Protein AF-A0A9P6ZIG3-F1 (afdb_monomer_lite)

Secondary structure (DSSP, 8-state):
-HHHHHHHHHHHHHHHHHHHHHHHTT----TT--HHHHHHHHHHHTTT--SHHHHHHHHHHHHT-TT----HHHHHHHT-HHHHHHHH-SS-HHHHHHHHHHS-S---HHHHHHHHHHTTTSTTHHHHHHHHHHHS------

pLDDT: mean 86.92, std 12.14, range [41.47, 97.62]

Organism: NCBI:txid48579

Foldseek 3Di:
DVQLVVLQVLLVVLLQLQLLLLVQLVPDDPVPDDSNVSLVSSQVQLVVPDDLVSSLVSSLCSNPPPPGDGDPVVVVQNPDPVSSSQSRDVVHPSNVSNCCSVCPPDDDLVNLVVVLVVCVVDPCSVVSVVVSCVVPNPPDPD

Sequence (142 aa):
DTKLMDRILLRHLLDLAQAKLAVASGLPRNNKTFRITQSFLWREALSSSQTTPERVQAAKKLLNAPGLSLDAATKKFALSDSGMNIVVQRPSVIRDMGDSAAHPKHVSREAFKKIISRHAVAANHDGLHAILELVDPVTQST

Radius of gyration: 20.59 Å; chains: 1; bounding box: 42×33×60 Å

Structure (mmCIF, N/CA/C/O backbone):
data_AF-A0A9P6ZIG3-F1
#
_entry.id   AF-A0A9P6ZIG3-F1
#
loop_
_atom_site.group_PDB
_atom_site.id
_atom_site.type_symbol
_atom_site.label_atom_id
_atom_site.label_alt_id
_atom_site.label_comp_id
_atom_site.label_asym_id
_atom_site.label_entity_id
_atom_site.label_seq_id
_atom_site.pdbx_PDB_ins_code
_atom_site.Cartn_x
_atom_site.Cartn_y
_atom_site.Cartn_z
_atom_site.occupancy
_atom_site.B_iso_or_equiv
_atom_site.auth_seq_id
_atom_site.auth_comp_id
_atom_site.auth_asym_id
_atom_site.auth_atom_id
_atom_site.pdbx_PDB_model_num
ATOM 1 N N . ASP A 1 1 ? 20.152 -4.681 -9.717 1.00 62.78 1 ASP A N 1
ATOM 2 C CA . ASP A 1 1 ? 20.121 -3.535 -8.794 1.00 62.78 1 ASP A CA 1
ATOM 3 C C . ASP A 1 1 ? 19.178 -3.870 -7.644 1.00 62.78 1 ASP A C 1
ATOM 5 O O . ASP A 1 1 ? 17.963 -3.786 -7.792 1.00 62.78 1 ASP A O 1
ATOM 9 N N . THR A 1 2 ? 19.740 -4.364 -6.542 1.00 78.94 2 THR A N 1
ATOM 10 C CA . THR A 1 2 ? 18.984 -4.893 -5.395 1.00 78.94 2 THR A CA 1
ATOM 11 C C . THR A 1 2 ? 18.172 -3.802 -4.699 1.00 78.94 2 THR A C 1
ATOM 13 O O . THR A 1 2 ? 17.031 -4.035 -4.328 1.00 78.94 2 THR A O 1
ATOM 16 N N . LYS A 1 3 ? 18.689 -2.567 -4.643 1.00 86.56 3 LYS A N 1
ATOM 17 C CA . LYS A 1 3 ? 18.027 -1.450 -3.952 1.00 86.56 3 LYS A CA 1
ATOM 18 C C . LYS A 1 3 ? 16.738 -1.011 -4.645 1.00 86.56 3 LYS A C 1
ATOM 20 O O . LYS A 1 3 ? 15.782 -0.626 -3.975 1.00 86.56 3 LYS A O 1
ATOM 25 N N . LEU A 1 4 ? 16.704 -1.038 -5.979 1.00 86.75 4 LEU A N 1
ATOM 26 C CA . LEU A 1 4 ? 15.477 -0.748 -6.728 1.00 86.75 4 LEU A CA 1
ATOM 27 C C . LEU A 1 4 ? 14.430 -1.840 -6.506 1.00 86.75 4 LEU A C 1
ATOM 29 O O . LEU A 1 4 ? 13.267 -1.526 -6.257 1.00 86.75 4 LEU A O 1
ATOM 33 N N . MET A 1 5 ? 14.856 -3.105 -6.530 1.00 90.75 5 MET A N 1
ATOM 34 C CA . MET A 1 5 ? 13.965 -4.231 -6.265 1.00 90.75 5 MET A CA 1
ATOM 35 C C . MET A 1 5 ? 13.392 -4.171 -4.843 1.00 90.75 5 MET A C 1
ATOM 37 O O . MET A 1 5 ? 12.184 -4.315 -4.679 1.00 90.75 5 MET A O 1
ATOM 41 N N . ASP A 1 6 ? 14.205 -3.851 -3.834 1.00 93.56 6 ASP A N 1
ATOM 42 C CA . ASP A 1 6 ? 13.749 -3.707 -2.445 1.00 93.56 6 ASP A CA 1
ATOM 43 C C . ASP A 1 6 ? 12.645 -2.649 -2.313 1.00 93.56 6 ASP A C 1
ATOM 45 O O . ASP A 1 6 ? 11.635 -2.871 -1.649 1.00 93.56 6 ASP A O 1
ATOM 49 N N . ARG A 1 7 ? 12.787 -1.505 -2.996 1.00 94.31 7 ARG A N 1
ATOM 50 C CA . ARG A 1 7 ? 11.765 -0.441 -3.002 1.00 94.31 7 ARG A CA 1
ATOM 51 C C . ARG A 1 7 ? 10.457 -0.906 -3.643 1.00 94.31 7 ARG A C 1
ATOM 53 O O . ARG A 1 7 ? 9.383 -0.604 -3.122 1.00 94.31 7 ARG A O 1
ATOM 60 N N . ILE A 1 8 ? 10.541 -1.655 -4.743 1.00 92.19 8 ILE A N 1
ATOM 61 C CA . ILE A 1 8 ? 9.372 -2.241 -5.414 1.00 92.19 8 ILE A CA 1
ATOM 62 C C . ILE A 1 8 ? 8.687 -3.259 -4.493 1.00 92.19 8 ILE A C 1
ATOM 64 O O . ILE A 1 8 ? 7.466 -3.219 -4.335 1.00 92.19 8 ILE A O 1
ATOM 68 N N . LEU A 1 9 ? 9.462 -4.129 -3.840 1.00 92.69 9 LEU A N 1
ATOM 69 C CA . LEU A 1 9 ? 8.949 -5.146 -2.922 1.00 92.69 9 LEU A CA 1
ATOM 70 C C . LEU A 1 9 ? 8.326 -4.533 -1.662 1.00 92.69 9 LEU A C 1
ATOM 72 O O . LEU A 1 9 ? 7.273 -4.993 -1.227 1.00 92.69 9 LEU A O 1
ATOM 76 N N . LEU A 1 10 ? 8.904 -3.463 -1.110 1.00 95.44 10 LEU A N 1
ATOM 77 C CA . LEU A 1 10 ? 8.328 -2.738 0.027 1.00 95.44 10 LEU A CA 1
ATOM 78 C C . LEU A 1 10 ? 6.991 -2.080 -0.329 1.00 95.44 10 LEU A C 1
ATOM 80 O O . LEU A 1 10 ? 6.026 -2.204 0.428 1.00 95.44 10 LEU A O 1
ATOM 84 N N . ARG A 1 11 ? 6.896 -1.432 -1.498 1.00 94.94 11 ARG A N 1
ATOM 85 C CA . ARG A 1 11 ? 5.617 -0.915 -2.012 1.00 94.94 11 ARG A CA 1
ATOM 86 C C . ARG A 1 11 ? 4.604 -2.039 -2.193 1.00 94.94 11 ARG A C 1
ATOM 88 O O . ARG A 1 11 ? 3.456 -1.885 -1.788 1.00 94.94 11 ARG A O 1
ATOM 95 N N . HIS A 1 12 ? 5.032 -3.172 -2.748 1.00 94.00 12 HIS A N 1
ATOM 96 C CA . HIS A 1 12 ? 4.162 -4.329 -2.912 1.00 94.00 12 HIS A CA 1
ATOM 97 C C . HIS A 1 12 ? 3.648 -4.849 -1.563 1.00 94.00 12 HIS A C 1
ATOM 99 O O . HIS A 1 12 ? 2.451 -5.068 -1.414 1.00 94.00 12 HIS A O 1
ATOM 105 N N . LEU A 1 13 ? 4.515 -4.981 -0.556 1.00 95.50 13 LEU A N 1
ATOM 106 C CA . LEU A 1 13 ? 4.129 -5.390 0.795 1.00 95.50 13 LEU A CA 1
ATOM 107 C C . LEU A 1 13 ? 3.099 -4.431 1.411 1.00 95.50 13 LEU A C 1
ATOM 109 O O . LEU A 1 13 ? 2.110 -4.883 1.990 1.00 95.50 13 LEU A O 1
ATOM 113 N N . LEU A 1 14 ? 3.301 -3.121 1.251 1.00 96.19 14 LEU A N 1
ATOM 114 C CA . LEU A 1 14 ? 2.345 -2.109 1.697 1.00 96.19 14 LEU A CA 1
ATOM 115 C C . LEU A 1 14 ? 0.988 -2.267 0.996 1.00 96.19 14 LEU A C 1
ATOM 117 O O . LEU A 1 14 ? -0.044 -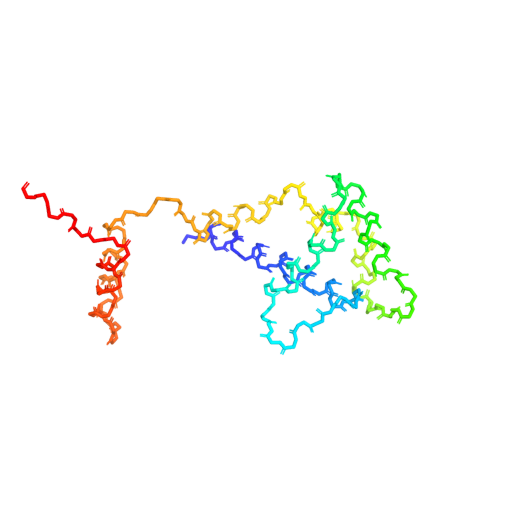2.263 1.667 1.00 96.19 14 LEU A O 1
ATOM 121 N N . ASP A 1 15 ? 0.981 -2.471 -0.323 1.00 94.06 15 ASP A N 1
ATOM 122 C CA . ASP A 1 15 ? -0.244 -2.720 -1.090 1.00 94.06 15 ASP A CA 1
ATOM 123 C C . ASP A 1 15 ? -0.979 -3.977 -0.609 1.00 94.06 15 ASP A C 1
ATOM 125 O O . ASP A 1 15 ? -2.206 -3.972 -0.507 1.00 94.06 15 ASP A O 1
ATOM 129 N N . LEU A 1 16 ? -0.252 -5.047 -0.269 1.00 94.19 16 LEU A N 1
ATOM 130 C CA . LEU A 1 16 ? -0.844 -6.269 0.282 1.00 94.19 16 LEU A CA 1
ATOM 131 C C . LEU A 1 16 ? -1.486 -6.030 1.646 1.00 94.19 16 LEU A C 1
ATOM 133 O O . LEU A 1 16 ? -2.597 -6.505 1.886 1.00 94.19 16 LEU A O 1
ATOM 137 N N . ALA A 1 17 ? -0.813 -5.286 2.524 1.00 96.25 17 ALA A N 1
ATOM 138 C CA . ALA A 1 17 ? -1.356 -4.936 3.829 1.00 96.25 17 ALA A CA 1
ATOM 139 C C . ALA A 1 17 ? -2.627 -4.083 3.685 1.00 96.25 17 ALA A C 1
ATOM 141 O O . ALA A 1 17 ? -3.660 -4.426 4.256 1.00 96.25 17 ALA A O 1
ATOM 142 N N . GLN A 1 18 ? -2.589 -3.030 2.863 1.00 96.06 18 GLN A N 1
ATOM 143 C CA . GLN A 1 18 ? -3.739 -2.153 2.607 1.00 96.06 18 GLN A CA 1
ATOM 144 C C . GLN A 1 18 ? -4.911 -2.919 1.979 1.00 96.06 18 GLN A C 1
ATOM 146 O O . GLN A 1 18 ? -6.049 -2.775 2.419 1.00 96.06 18 GLN A O 1
ATOM 151 N N . ALA A 1 19 ? -4.641 -3.799 1.011 1.00 93.38 19 ALA A N 1
ATOM 152 C CA . ALA A 1 19 ? -5.662 -4.650 0.411 1.00 93.38 19 ALA A CA 1
ATOM 153 C C . ALA A 1 19 ? -6.290 -5.616 1.427 1.00 93.38 19 ALA A C 1
ATOM 155 O O . ALA A 1 19 ? -7.507 -5.804 1.429 1.00 93.38 19 ALA A O 1
ATOM 156 N N . LYS A 1 20 ? -5.481 -6.217 2.312 1.00 94.19 20 LYS A N 1
ATOM 157 C CA . LYS A 1 20 ? -5.993 -7.089 3.375 1.00 94.19 20 LYS A CA 1
ATOM 158 C C . LYS A 1 20 ? -6.892 -6.315 4.341 1.00 94.19 20 LYS A C 1
ATOM 160 O O . LYS A 1 20 ? -7.949 -6.820 4.710 1.00 94.19 20 LYS A O 1
ATOM 165 N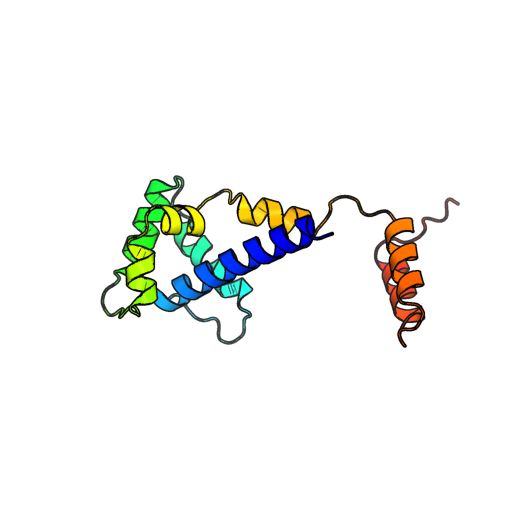 N . LEU A 1 21 ? -6.500 -5.098 4.715 1.00 96.25 21 LEU A N 1
ATOM 166 C CA . LEU A 1 21 ? -7.287 -4.241 5.603 1.00 96.25 21 LEU A CA 1
ATOM 167 C C . LEU A 1 21 ? -8.608 -3.810 4.964 1.00 96.25 21 LEU A C 1
ATOM 169 O O . LEU A 1 21 ? -9.631 -3.912 5.630 1.00 96.25 21 LEU A O 1
ATOM 173 N N . ALA A 1 22 ? -8.615 -3.443 3.676 1.00 94.19 22 ALA A N 1
ATOM 174 C CA . ALA A 1 22 ? -9.851 -3.142 2.947 1.00 94.19 22 ALA A CA 1
ATOM 175 C C . ALA A 1 22 ? -10.842 -4.308 2.982 1.00 94.19 22 ALA A C 1
ATOM 177 O O . ALA A 1 22 ? -12.024 -4.130 3.279 1.00 94.19 22 ALA A O 1
ATOM 178 N N . VAL A 1 23 ? -10.341 -5.516 2.715 1.00 91.94 23 VAL A N 1
ATOM 179 C CA . VAL A 1 23 ? -11.150 -6.734 2.774 1.00 91.94 23 VAL A CA 1
ATOM 180 C C . VAL A 1 23 ? -11.674 -6.978 4.189 1.00 91.94 23 VAL A C 1
ATOM 182 O O . VAL A 1 23 ? -12.841 -7.325 4.351 1.00 91.94 23 VAL A O 1
ATOM 185 N N . ALA A 1 24 ? -10.830 -6.801 5.205 1.00 94.06 24 ALA A N 1
ATOM 186 C CA . ALA A 1 24 ? -11.203 -7.040 6.594 1.00 94.06 24 ALA A CA 1
ATOM 187 C C . ALA A 1 24 ? -12.217 -6.014 7.128 1.00 94.06 24 ALA A C 1
ATOM 189 O O . ALA A 1 24 ? -13.039 -6.363 7.968 1.00 94.06 24 ALA A O 1
ATOM 190 N N . SER A 1 25 ? -12.198 -4.780 6.616 1.00 94.44 25 SER A N 1
ATOM 191 C CA . SER A 1 25 ? -13.171 -3.735 6.948 1.00 94.44 25 SER A CA 1
ATOM 192 C C . SER A 1 25 ? -14.474 -3.818 6.145 1.00 94.44 25 SER A C 1
ATOM 194 O O . SER A 1 25 ? -15.292 -2.906 6.214 1.00 94.44 25 SER A O 1
ATOM 196 N N . GLY A 1 26 ? -14.657 -4.862 5.329 1.00 91.06 26 GLY A N 1
ATOM 197 C CA . GLY A 1 26 ? -15.856 -5.031 4.506 1.00 91.06 26 GLY A CA 1
ATOM 198 C C . GLY A 1 26 ? -16.007 -4.000 3.384 1.00 91.06 26 GLY A C 1
ATOM 199 O O . GLY A 1 26 ? -17.118 -3.815 2.889 1.00 91.06 26 GLY A O 1
ATOM 200 N N . LEU A 1 27 ? -14.923 -3.329 2.962 1.00 89.81 27 LEU A N 1
ATOM 201 C CA . LEU A 1 27 ? -14.994 -2.427 1.810 1.00 89.81 27 LEU A CA 1
ATOM 202 C C . LEU A 1 27 ? -15.379 -3.227 0.555 1.00 89.81 27 LEU A C 1
ATOM 204 O O . LEU A 1 27 ? -14.955 -4.380 0.403 1.00 89.81 27 LEU A O 1
ATOM 208 N N . PRO A 1 28 ? -16.196 -2.644 -0.342 1.00 81.00 28 PRO A N 1
ATOM 209 C CA . PRO A 1 28 ? -16.783 -3.373 -1.452 1.00 81.00 28 PRO A CA 1
ATOM 210 C C . PRO A 1 28 ? -15.702 -4.016 -2.319 1.00 81.00 28 PRO A C 1
ATOM 212 O O . PRO A 1 28 ? -14.824 -3.358 -2.884 1.00 81.00 28 PRO A O 1
ATOM 215 N N . ARG A 1 29 ? -15.790 -5.339 -2.462 1.00 70.12 29 ARG A N 1
ATOM 216 C CA . ARG A 1 29 ? -15.013 -6.049 -3.469 1.00 70.12 29 ARG A CA 1
ATOM 217 C C . ARG A 1 29 ? -15.601 -5.684 -4.819 1.00 70.12 29 ARG A C 1
ATOM 219 O O . ARG A 1 29 ? -16.717 -6.075 -5.140 1.00 70.12 29 ARG A O 1
ATOM 226 N N . ASN A 1 30 ? -14.858 -4.938 -5.625 1.00 61.50 30 ASN A N 1
ATOM 227 C CA . ASN A 1 30 ? -15.193 -4.888 -7.034 1.00 61.50 30 ASN A CA 1
ATOM 228 C C . ASN A 1 30 ? -14.842 -6.264 -7.615 1.00 61.50 30 ASN A C 1
ATOM 230 O O . ASN A 1 30 ? -13.668 -6.616 -7.736 1.00 61.50 30 ASN A O 1
ATOM 234 N N . ASN A 1 31 ? -15.872 -7.056 -7.919 1.00 53.94 31 ASN A N 1
ATOM 235 C CA . ASN A 1 31 ? -15.780 -8.452 -8.368 1.00 53.94 31 ASN A CA 1
ATOM 236 C C . ASN A 1 31 ? -14.974 -8.632 -9.671 1.00 53.94 31 ASN A C 1
ATOM 238 O O . ASN A 1 31 ? -14.781 -9.755 -10.126 1.00 53.94 31 ASN A O 1
ATOM 242 N N . LYS A 1 32 ? -14.507 -7.533 -10.276 1.00 53.91 32 LYS A N 1
ATOM 243 C CA . LYS A 1 32 ? -13.745 -7.504 -11.523 1.00 53.91 32 LYS A CA 1
ATOM 244 C C . LYS A 1 32 ? -12.298 -7.015 -11.379 1.00 53.91 32 LYS A C 1
ATOM 246 O O . LYS A 1 32 ? -11.660 -6.819 -12.408 1.00 53.91 32 LYS A O 1
ATOM 251 N N . THR A 1 33 ? -11.759 -6.762 -10.176 1.00 51.75 33 THR A N 1
ATOM 252 C CA . THR A 1 33 ? -10.514 -5.967 -10.083 1.00 51.75 33 THR A CA 1
ATOM 253 C C . THR A 1 33 ? -9.414 -6.493 -9.154 1.00 51.75 33 THR A C 1
ATOM 255 O O . THR A 1 33 ? -9.638 -6.964 -8.042 1.00 51.75 33 THR A O 1
ATOM 258 N N . PHE A 1 34 ? -8.191 -6.369 -9.679 1.00 58.22 34 PHE A N 1
ATOM 259 C CA . PHE A 1 34 ? -6.884 -6.740 -9.139 1.00 58.22 34 PHE A CA 1
ATOM 260 C C . PHE A 1 34 ? -6.602 -6.185 -7.726 1.00 58.22 34 PHE A C 1
ATOM 262 O O . PHE A 1 34 ? -7.164 -5.175 -7.312 1.00 58.22 34 PHE A O 1
ATOM 269 N N . ARG A 1 35 ? -5.639 -6.787 -7.003 1.00 60.03 35 ARG A N 1
ATOM 270 C CA . ARG A 1 35 ? -5.160 -6.352 -5.662 1.00 60.03 35 ARG A CA 1
ATOM 271 C C . ARG A 1 35 ? -4.892 -4.842 -5.537 1.00 60.03 35 ARG A C 1
ATOM 273 O O . ARG A 1 35 ? -5.132 -4.273 -4.476 1.00 60.03 35 ARG A O 1
ATOM 280 N N . ILE A 1 36 ? -4.435 -4.202 -6.615 1.00 63.88 36 ILE A N 1
ATOM 281 C CA . ILE A 1 36 ? -4.175 -2.753 -6.686 1.00 63.88 36 ILE A CA 1
ATOM 282 C C . ILE A 1 36 ? -5.437 -1.946 -6.340 1.00 63.88 36 ILE A C 1
ATOM 284 O O . ILE A 1 36 ? -5.361 -0.936 -5.642 1.00 63.88 36 ILE A O 1
ATOM 288 N N . THR A 1 37 ? -6.611 -2.428 -6.747 1.00 79.19 37 THR A N 1
ATOM 289 C CA . THR A 1 37 ? -7.898 -1.782 -6.479 1.00 79.19 37 THR A CA 1
ATOM 290 C C . THR A 1 37 ? -8.265 -1.828 -5.001 1.00 79.19 37 THR A C 1
ATOM 292 O O . THR A 1 37 ? -8.792 -0.856 -4.482 1.00 79.19 37 THR A O 1
ATOM 295 N N . GLN A 1 38 ? -7.927 -2.900 -4.281 1.00 87.69 38 GLN A N 1
ATOM 296 C CA . GLN A 1 38 ? -8.228 -3.006 -2.847 1.00 87.69 38 GLN A CA 1
ATOM 297 C C . GLN A 1 38 ? -7.338 -2.091 -1.994 1.00 87.69 38 GLN A C 1
ATOM 299 O O . GLN A 1 38 ? -7.826 -1.418 -1.090 1.00 87.69 38 GLN A O 1
ATOM 304 N N . SER A 1 39 ? -6.045 -1.996 -2.325 1.00 92.44 39 SER A N 1
ATOM 305 C CA . SER A 1 39 ? -5.142 -1.009 -1.712 1.00 92.44 39 SER A CA 1
ATOM 306 C C . SER A 1 39 ? -5.627 0.429 -1.951 1.00 92.44 39 SER A C 1
ATOM 308 O O . SER A 1 39 ? -5.587 1.276 -1.056 1.00 92.44 39 SER A O 1
ATOM 310 N N . PHE A 1 40 ? -6.135 0.715 -3.153 1.00 91.19 40 PHE A N 1
ATOM 311 C CA . PHE A 1 40 ? -6.745 2.005 -3.461 1.00 91.19 40 PHE A CA 1
ATOM 312 C C . PHE A 1 40 ? -7.997 2.276 -2.616 1.00 91.19 40 PHE A C 1
ATOM 314 O O . PHE A 1 40 ? -8.045 3.322 -1.976 1.00 91.19 40 PHE A O 1
ATOM 321 N N . LEU A 1 41 ? -8.941 1.332 -2.543 1.00 92.06 41 LEU A N 1
ATOM 322 C CA . LEU A 1 41 ? -10.177 1.476 -1.760 1.00 92.06 41 LEU A CA 1
ATOM 323 C C . LEU A 1 41 ? -9.895 1.757 -0.282 1.00 92.06 41 LEU A C 1
ATOM 325 O O . LEU A 1 41 ? -10.538 2.617 0.314 1.00 92.06 41 LEU A O 1
ATOM 329 N N . TRP A 1 42 ? -8.890 1.094 0.302 1.00 94.94 42 TRP A N 1
ATOM 330 C CA . TRP A 1 42 ? -8.441 1.411 1.659 1.00 94.94 42 TRP A CA 1
ATOM 331 C C . TRP A 1 42 ? -8.028 2.882 1.793 1.00 94.94 42 TRP A C 1
ATOM 333 O O . TRP A 1 42 ? -8.462 3.582 2.703 1.00 94.94 42 TRP A O 1
ATOM 343 N N . ARG A 1 43 ? -7.192 3.380 0.876 1.00 94.19 43 ARG A N 1
ATOM 344 C CA . ARG A 1 43 ? -6.705 4.768 0.917 1.00 94.19 43 ARG A CA 1
ATOM 345 C C . ARG A 1 43 ? -7.814 5.783 0.652 1.00 94.19 43 ARG A C 1
ATOM 347 O O . ARG A 1 43 ? -7.793 6.857 1.257 1.00 94.19 43 ARG A O 1
ATOM 354 N N . GLU A 1 44 ? -8.747 5.444 -0.230 1.00 92.94 44 GLU A N 1
ATOM 355 C CA . GLU A 1 44 ? -9.915 6.250 -0.581 1.00 92.94 44 GLU A CA 1
ATOM 356 C C . GLU A 1 44 ? -10.889 6.375 0.593 1.00 92.94 44 GLU A C 1
ATOM 358 O O . GLU A 1 44 ? -11.308 7.487 0.912 1.00 92.94 44 GLU A O 1
ATOM 363 N N . ALA A 1 45 ? -11.153 5.282 1.316 1.00 93.56 45 ALA A N 1
ATOM 364 C CA . ALA A 1 45 ? -11.985 5.297 2.521 1.00 93.56 45 ALA A CA 1
ATOM 365 C C . ALA A 1 45 ? -11.424 6.217 3.624 1.00 93.56 45 ALA A C 1
ATOM 367 O O . ALA A 1 45 ? -12.161 6.688 4.487 1.00 93.56 45 ALA A O 1
ATOM 368 N N . LEU A 1 46 ? -10.120 6.508 3.579 1.00 95.12 46 LEU A N 1
ATOM 369 C CA . LEU A 1 46 ? -9.419 7.405 4.498 1.00 95.12 46 LEU A CA 1
ATOM 370 C C . LEU A 1 46 ? -9.179 8.804 3.902 1.00 95.12 46 LEU A C 1
ATOM 372 O O . LEU A 1 46 ? -8.433 9.596 4.476 1.00 95.12 46 LEU A O 1
ATOM 376 N N . SER A 1 47 ? -9.703 9.113 2.713 1.00 88.69 47 SER A N 1
ATOM 377 C CA . SER A 1 47 ? -9.346 10.326 1.959 1.00 88.69 47 SER A CA 1
ATOM 378 C C . SER A 1 47 ? -9.835 11.629 2.593 1.00 88.69 47 SER A C 1
ATOM 380 O O . SER A 1 47 ? -9.176 12.651 2.404 1.00 88.69 47 SER A O 1
ATOM 382 N N . SER A 1 48 ? -10.926 11.580 3.363 1.00 85.69 48 SER A N 1
ATOM 383 C CA . SER A 1 48 ? -11.505 12.724 4.079 1.00 85.69 48 SER A CA 1
ATOM 384 C C . SER A 1 48 ? -10.685 13.166 5.296 1.00 85.69 48 SER A C 1
ATOM 386 O O . SER A 1 48 ? -10.816 14.302 5.742 1.00 85.69 48 SER A O 1
ATOM 388 N N . SER A 1 49 ? -9.819 12.293 5.815 1.00 91.12 49 SER A N 1
ATOM 389 C CA . SER A 1 49 ? -8.923 12.579 6.936 1.00 91.12 49 SER A CA 1
ATOM 390 C C . SER A 1 49 ? -7.605 13.188 6.450 1.00 91.12 49 SER A C 1
ATOM 392 O O . SER A 1 49 ? -6.901 12.595 5.617 1.00 91.12 49 SER A O 1
ATOM 394 N N . GLN A 1 50 ? -7.267 14.357 6.994 1.00 87.19 50 GLN A N 1
ATOM 395 C CA . GLN A 1 50 ? -6.162 15.196 6.526 1.00 87.19 50 GLN A CA 1
ATOM 396 C C . GLN A 1 50 ? -4.847 14.853 7.221 1.00 87.19 50 GLN A C 1
ATOM 398 O O . GLN A 1 50 ? -3.791 14.862 6.591 1.00 87.19 50 GLN A O 1
ATOM 403 N N . THR A 1 51 ? -4.905 14.499 8.506 1.00 92.31 51 THR A N 1
ATOM 404 C CA . THR A 1 51 ? -3.712 14.201 9.307 1.00 92.31 51 THR A CA 1
ATOM 405 C C . THR A 1 51 ? -3.531 12.700 9.528 1.00 92.31 51 THR A C 1
ATOM 407 O O . THR A 1 51 ? -4.490 11.928 9.528 1.00 92.31 51 THR A O 1
ATOM 410 N N . THR A 1 52 ? -2.292 12.247 9.743 1.00 92.00 52 THR A N 1
ATOM 411 C CA . THR A 1 52 ? -2.024 10.830 10.054 1.00 92.00 52 THR A CA 1
ATOM 412 C C . THR A 1 52 ? -2.822 10.336 11.272 1.00 92.00 52 THR A C 1
ATOM 414 O O . THR A 1 52 ? -3.445 9.281 11.148 1.00 92.00 52 THR A O 1
ATOM 417 N N . PRO A 1 53 ? -2.902 11.065 12.406 1.00 94.56 53 PRO A N 1
ATOM 418 C CA . PRO A 1 53 ? -3.722 10.640 13.543 1.00 94.56 53 PRO A CA 1
ATOM 419 C C . PRO A 1 53 ? -5.210 10.479 13.204 1.00 94.56 53 PRO A C 1
ATOM 421 O O . PRO A 1 53 ? -5.806 9.466 13.570 1.00 94.56 53 PRO A O 1
ATOM 424 N N . GLU A 1 54 ? -5.805 11.416 12.456 1.00 96.12 54 GLU A N 1
ATOM 425 C CA . GLU A 1 54 ? -7.195 11.291 11.988 1.00 96.12 54 GLU A CA 1
ATOM 426 C C . GLU A 1 54 ? -7.381 10.047 11.120 1.00 96.12 54 GLU A C 1
ATOM 428 O O . GLU A 1 54 ? -8.342 9.299 11.293 1.00 96.12 54 GLU A O 1
ATOM 433 N N . ARG A 1 55 ? -6.433 9.785 10.213 1.00 97.12 55 ARG A N 1
ATOM 434 C CA . ARG A 1 55 ? -6.467 8.613 9.330 1.00 97.12 55 ARG A CA 1
ATOM 435 C C . ARG A 1 55 ? -6.340 7.311 10.120 1.00 97.12 55 ARG A C 1
ATOM 437 O O . ARG A 1 55 ? -7.033 6.348 9.802 1.00 97.12 55 ARG A O 1
ATOM 444 N N . VAL A 1 56 ? -5.516 7.272 11.173 1.00 97.06 56 VAL A N 1
ATOM 445 C CA . VAL A 1 56 ? -5.442 6.120 12.091 1.00 97.06 56 VAL A CA 1
ATOM 446 C C . VAL A 1 56 ? -6.779 5.916 12.800 1.00 97.06 56 VAL A C 1
ATOM 448 O O . VAL A 1 56 ? -7.261 4.786 12.872 1.00 97.06 56 VAL A O 1
ATOM 451 N N . GLN A 1 57 ? -7.406 6.982 13.300 1.00 96.00 57 GLN A N 1
ATOM 452 C CA . GLN A 1 57 ? -8.716 6.883 13.947 1.00 96.00 57 GLN A CA 1
ATOM 453 C C . GLN A 1 57 ? -9.797 6.399 12.974 1.00 96.00 57 GLN A C 1
ATOM 455 O O . GLN A 1 57 ? -10.572 5.508 13.321 1.00 96.00 57 GLN A O 1
ATOM 460 N N . ALA A 1 58 ? -9.832 6.928 11.750 1.00 96.75 58 ALA A N 1
ATOM 461 C CA . ALA A 1 58 ? -10.749 6.484 10.705 1.00 96.75 58 ALA A CA 1
ATOM 462 C C . ALA A 1 58 ? -10.536 5.001 10.357 1.00 96.75 58 ALA A C 1
ATOM 464 O O . ALA A 1 58 ? -11.494 4.232 10.312 1.00 96.75 58 ALA A O 1
ATOM 465 N N . ALA A 1 59 ? -9.283 4.563 10.222 1.00 97.19 59 ALA A N 1
ATOM 466 C CA . ALA A 1 59 ? -8.953 3.162 9.990 1.00 97.19 59 ALA A CA 1
ATOM 467 C C . ALA A 1 59 ? -9.387 2.254 11.153 1.00 97.19 59 ALA A C 1
ATOM 469 O O . ALA A 1 59 ? -9.960 1.189 10.925 1.00 97.19 59 ALA A O 1
ATOM 470 N N . LYS A 1 60 ? -9.181 2.683 12.406 1.00 96.25 60 LYS A N 1
ATOM 471 C CA . LYS A 1 60 ? -9.670 1.958 13.590 1.00 96.25 60 LYS A CA 1
ATOM 472 C C . LYS A 1 60 ? -11.202 1.883 13.606 1.00 96.25 60 LYS A C 1
ATOM 474 O O . LYS A 1 60 ? -11.734 0.838 13.962 1.00 96.25 60 LYS A O 1
ATOM 479 N N . LYS A 1 61 ? -11.922 2.931 13.186 1.00 95.56 61 LYS A N 1
ATOM 480 C CA . LYS A 1 61 ? -13.392 2.897 13.053 1.00 95.56 61 LYS A CA 1
ATOM 481 C C . LYS A 1 61 ? -13.846 1.889 11.995 1.00 95.56 61 LYS A C 1
ATOM 483 O O . LYS A 1 61 ? -14.741 1.103 12.275 1.00 95.56 61 LYS A O 1
ATOM 488 N N . LEU A 1 62 ? -13.196 1.864 10.828 1.00 96.19 62 LEU A N 1
ATOM 489 C CA . LEU A 1 62 ? -13.488 0.900 9.759 1.00 96.19 62 LEU A CA 1
ATOM 490 C C . LEU A 1 62 ? -13.294 -0.549 10.222 1.00 96.19 62 LEU A C 1
ATOM 492 O O . LEU A 1 62 ? -14.128 -1.404 9.950 1.00 96.19 62 LEU A O 1
ATOM 496 N N . LEU A 1 63 ? -12.208 -0.824 10.944 1.00 96.38 63 LEU A N 1
ATOM 497 C CA . LEU A 1 63 ? -11.882 -2.170 11.423 1.00 96.38 63 LEU A CA 1
ATOM 498 C C . LEU A 1 63 ? -12.762 -2.633 12.597 1.00 96.38 63 LEU A C 1
ATOM 500 O O . LEU A 1 63 ? -12.878 -3.833 12.822 1.00 96.38 63 LEU A O 1
ATOM 504 N N . ASN A 1 64 ? -13.389 -1.706 13.325 1.00 95.06 64 ASN A N 1
ATOM 505 C CA . ASN A 1 64 ? -14.293 -1.998 14.443 1.00 95.06 64 ASN A CA 1
ATOM 506 C C . ASN A 1 64 ? -15.775 -1.793 14.083 1.00 95.06 64 ASN A C 1
ATOM 508 O O . ASN A 1 64 ? -16.608 -1.650 14.980 1.00 95.06 64 ASN A O 1
ATOM 512 N N . ALA A 1 65 ? -16.120 -1.738 12.792 1.00 93.81 65 ALA A N 1
ATOM 513 C CA . ALA A 1 65 ? -17.510 -1.579 12.387 1.00 93.81 65 ALA A CA 1
ATOM 514 C C . ALA A 1 65 ? -18.365 -2.775 12.870 1.00 93.81 65 ALA A C 1
ATOM 516 O O . ALA A 1 65 ? -17.885 -3.916 12.873 1.00 93.81 65 ALA A O 1
ATOM 517 N N . PRO A 1 66 ? -19.628 -2.546 13.280 1.00 92.88 66 PRO A N 1
ATOM 518 C CA . PRO A 1 66 ? -20.510 -3.615 13.737 1.00 92.88 66 PRO A CA 1
ATOM 519 C C . PRO A 1 66 ? -20.652 -4.735 12.701 1.00 92.88 66 PRO A C 1
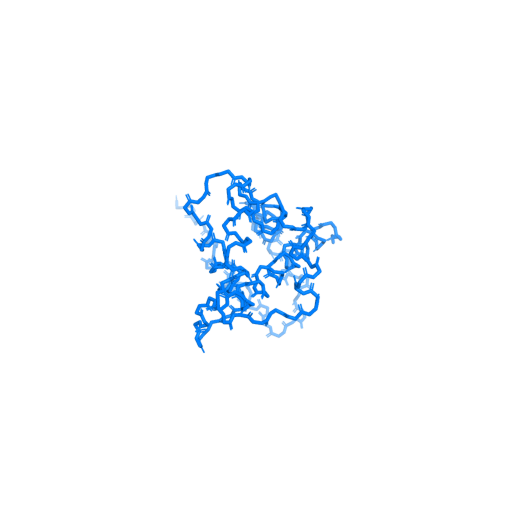ATOM 521 O O . PRO A 1 66 ? -20.772 -4.477 11.506 1.00 92.88 66 PRO A O 1
ATOM 524 N N . GLY A 1 67 ? -20.654 -5.987 13.163 1.00 90.06 67 GLY A N 1
ATOM 525 C CA . GLY A 1 67 ? -20.797 -7.163 12.297 1.00 90.06 67 GLY A CA 1
ATOM 526 C C . GLY A 1 67 ? -19.505 -7.633 11.618 1.00 90.06 67 GLY A C 1
ATOM 527 O O . GLY A 1 67 ? -19.517 -8.677 10.969 1.00 90.06 67 GLY A O 1
ATOM 528 N N . LEU A 1 68 ? -18.381 -6.930 11.797 1.00 92.44 68 LEU A N 1
ATOM 529 C CA . LEU A 1 68 ? -17.080 -7.403 11.330 1.00 92.44 68 LEU A CA 1
ATOM 530 C C . LEU A 1 68 ? -16.427 -8.350 12.341 1.00 92.44 68 LEU A C 1
ATOM 532 O O . LEU A 1 68 ? -16.325 -8.058 13.532 1.00 92.44 68 LEU A O 1
ATOM 536 N N . SER A 1 69 ? -15.908 -9.472 11.841 1.00 92.69 69 SER A N 1
ATOM 537 C CA . SER A 1 69 ? -15.050 -10.377 12.604 1.00 92.69 69 SER A CA 1
ATOM 538 C C . SER A 1 69 ? -13.665 -10.416 11.972 1.00 92.69 69 SER A C 1
ATOM 540 O O . SER A 1 69 ? -13.455 -11.011 10.915 1.00 92.69 69 SER A O 1
ATOM 542 N N . LEU A 1 70 ? -12.712 -9.745 12.616 1.00 94.25 70 LEU A N 1
ATOM 543 C CA . LEU A 1 70 ? -11.324 -9.721 12.167 1.00 94.25 70 LEU A CA 1
ATOM 544 C C . LEU A 1 70 ? -10.596 -11.020 12.547 1.00 94.25 70 LEU A C 1
ATOM 546 O O . LEU A 1 70 ? -10.717 -11.507 13.678 1.00 94.25 70 LEU A O 1
ATOM 550 N N . ASP A 1 71 ? -9.763 -11.523 11.633 1.00 95.12 71 ASP A N 1
ATOM 551 C CA . ASP A 1 71 ? -8.819 -12.602 11.937 1.00 95.12 71 ASP A CA 1
ATOM 552 C C . ASP A 1 71 ? -7.784 -12.168 13.002 1.00 95.12 71 ASP A C 1
ATOM 554 O O . ASP A 1 71 ? -7.537 -10.976 13.218 1.00 95.12 71 ASP A O 1
ATOM 558 N N . ALA A 1 72 ? -7.168 -13.135 13.692 1.00 95.94 72 ALA A N 1
ATOM 559 C CA . ALA A 1 72 ? -6.243 -12.856 14.795 1.00 95.94 72 ALA A CA 1
ATOM 560 C C . ALA A 1 72 ? -5.031 -12.002 14.374 1.00 95.94 72 ALA A C 1
ATOM 562 O O . ALA A 1 72 ? -4.591 -11.133 15.128 1.00 95.94 72 ALA A O 1
ATOM 563 N N . ALA A 1 73 ? -4.509 -12.207 13.161 1.00 96.19 73 ALA A N 1
ATOM 564 C CA . ALA A 1 73 ? -3.363 -11.451 12.662 1.00 96.19 73 ALA A CA 1
ATOM 565 C C . ALA A 1 73 ? -3.730 -9.985 12.390 1.00 96.19 73 ALA A C 1
ATOM 567 O O . ALA A 1 73 ? -2.955 -9.083 12.693 1.00 96.19 73 ALA A O 1
ATOM 568 N N . THR A 1 74 ? -4.928 -9.744 11.865 1.00 95.31 74 THR A N 1
ATOM 569 C CA . THR A 1 74 ? -5.466 -8.417 11.562 1.00 95.31 74 THR A CA 1
ATOM 570 C C . THR A 1 74 ? -5.805 -7.674 12.849 1.00 95.31 74 THR A C 1
ATOM 572 O O . THR A 1 74 ? -5.461 -6.502 12.969 1.00 95.31 74 THR A O 1
ATOM 575 N N . LYS A 1 75 ? -6.365 -8.362 13.857 1.00 95.81 75 LYS A N 1
ATOM 576 C CA . LYS A 1 75 ? -6.533 -7.807 15.213 1.00 95.81 75 LYS A CA 1
ATOM 577 C C . LYS A 1 75 ? -5.195 -7.381 15.811 1.00 95.81 75 LYS A C 1
ATOM 579 O O . LYS A 1 75 ? -5.058 -6.244 16.249 1.00 95.81 75 LYS A O 1
ATOM 584 N N . LYS A 1 76 ? -4.190 -8.263 15.775 1.00 96.81 76 LYS A N 1
ATOM 585 C CA . LYS A 1 76 ? -2.837 -7.956 16.264 1.00 96.81 76 LYS A CA 1
ATOM 586 C C . LYS A 1 76 ? -2.229 -6.762 15.526 1.00 96.81 76 LYS A C 1
ATOM 588 O O . LYS A 1 76 ? -1.632 -5.897 16.157 1.00 96.81 76 LYS A O 1
ATOM 593 N N . PHE A 1 77 ? -2.394 -6.701 14.206 1.00 96.88 77 PHE A N 1
ATOM 594 C CA . PHE A 1 77 ? -1.909 -5.588 13.397 1.00 96.88 77 PHE A CA 1
ATOM 595 C C . PHE A 1 77 ? -2.609 -4.266 13.746 1.00 96.88 77 PHE A C 1
ATOM 597 O O . PHE A 1 77 ? -1.936 -3.253 13.897 1.00 96.88 77 PHE A O 1
ATOM 604 N N . ALA A 1 78 ? -3.931 -4.270 13.943 1.00 95.19 78 ALA A N 1
ATOM 605 C CA . ALA A 1 78 ? -4.708 -3.075 14.285 1.00 95.19 78 ALA A CA 1
ATOM 606 C C . ALA A 1 78 ? -4.304 -2.435 15.631 1.00 95.19 78 ALA A C 1
ATOM 608 O O . ALA A 1 78 ? -4.560 -1.250 15.855 1.00 95.19 78 ALA A O 1
ATOM 609 N N . LEU A 1 79 ? -3.659 -3.210 16.512 1.00 95.38 79 LEU A N 1
ATOM 610 C CA . LEU A 1 79 ? -3.088 -2.749 17.781 1.00 95.38 79 LEU A CA 1
ATOM 611 C C . LEU A 1 79 ? -1.663 -2.184 17.642 1.00 95.38 79 LEU A C 1
ATOM 613 O O . LEU A 1 79 ? -1.145 -1.597 18.586 1.00 95.38 79 LEU A O 1
ATOM 617 N N . SER A 1 80 ? -1.009 -2.359 16.492 1.00 97.44 80 SER A N 1
ATOM 618 C CA . SER A 1 80 ? 0.324 -1.816 16.237 1.00 97.44 80 SER A CA 1
ATOM 619 C C . SER A 1 80 ? 0.223 -0.376 15.746 1.00 97.44 80 SER A C 1
ATOM 621 O O . SER A 1 80 ? -0.128 -0.135 14.592 1.00 97.44 80 SER A O 1
ATOM 623 N N . ASP A 1 81 ? 0.590 0.593 16.585 1.00 95.12 81 ASP A N 1
ATOM 624 C CA . ASP A 1 81 ? 0.567 2.003 16.178 1.00 95.12 81 ASP A CA 1
ATOM 625 C C . ASP A 1 81 ? 1.538 2.288 15.023 1.00 95.12 81 ASP A C 1
ATOM 627 O O . ASP A 1 81 ? 1.191 3.003 14.084 1.00 95.12 81 ASP A O 1
ATOM 631 N N . SER A 1 82 ? 2.728 1.680 15.027 1.00 96.06 82 SER A N 1
ATOM 632 C CA . SER A 1 82 ? 3.688 1.809 13.924 1.00 96.06 82 SER A CA 1
ATOM 633 C C . SER A 1 82 ? 3.152 1.209 12.621 1.00 96.06 82 SER A C 1
ATOM 635 O O . SER A 1 82 ? 3.220 1.860 11.577 1.00 96.06 82 SER A O 1
ATOM 637 N N . GLY A 1 83 ? 2.562 0.011 12.677 1.00 96.62 83 GLY A N 1
ATOM 638 C CA . GLY A 1 83 ? 1.928 -0.628 11.525 1.00 96.62 83 GLY A CA 1
ATOM 639 C C . GLY A 1 83 ? 0.779 0.209 10.969 1.00 96.62 83 GLY A C 1
ATOM 640 O O . GLY A 1 83 ? 0.740 0.478 9.767 1.00 96.62 83 GLY A O 1
ATOM 641 N N . MET A 1 84 ? -0.108 0.686 11.846 1.00 97.62 84 MET A N 1
ATOM 642 C CA . MET A 1 84 ? -1.241 1.534 11.475 1.00 97.62 84 MET A CA 1
ATOM 643 C C . MET A 1 84 ? -0.788 2.857 10.856 1.00 97.62 84 MET A C 1
ATOM 645 O O . MET A 1 84 ? -1.306 3.233 9.808 1.00 97.62 84 MET A O 1
ATOM 649 N N . ASN A 1 85 ? 0.220 3.520 11.428 1.00 96.81 85 ASN A N 1
ATOM 650 C CA . ASN A 1 85 ? 0.786 4.749 10.866 1.00 96.81 85 ASN A CA 1
ATOM 651 C C . ASN A 1 85 ? 1.301 4.542 9.436 1.00 96.81 85 ASN A C 1
ATOM 653 O O . ASN A 1 85 ? 1.046 5.377 8.570 1.00 96.81 85 ASN A O 1
ATOM 657 N N . ILE A 1 86 ? 1.973 3.418 9.167 1.00 96.94 86 ILE A N 1
ATOM 658 C CA . ILE A 1 86 ? 2.501 3.098 7.834 1.00 96.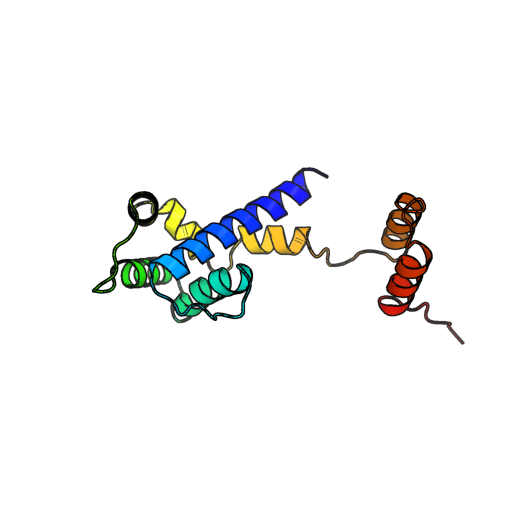94 86 ILE A CA 1
ATOM 659 C C . ILE A 1 86 ? 1.367 2.892 6.820 1.00 96.94 86 ILE A C 1
ATOM 661 O O . ILE A 1 86 ? 1.394 3.481 5.738 1.00 96.94 86 ILE A O 1
ATOM 665 N N . VAL A 1 87 ? 0.354 2.083 7.146 1.00 96.88 87 VAL A N 1
ATOM 666 C CA . VAL A 1 87 ? -0.708 1.731 6.180 1.00 96.88 87 VAL A CA 1
ATOM 667 C C . VAL A 1 87 ? -1.689 2.863 5.903 1.00 96.88 87 VAL A C 1
ATOM 669 O O . VAL A 1 87 ? -2.395 2.809 4.893 1.00 96.88 87 VAL A O 1
ATOM 672 N N . VAL A 1 88 ? -1.747 3.883 6.762 1.00 97.00 88 VAL A N 1
ATOM 673 C CA . VAL A 1 88 ? -2.599 5.059 6.547 1.00 97.00 88 VAL A CA 1
ATOM 674 C C . VAL A 1 88 ? -1.835 6.288 6.058 1.00 97.00 88 VAL A C 1
ATOM 676 O O . VAL A 1 88 ? -2.482 7.269 5.703 1.00 97.00 88 VAL A O 1
ATOM 679 N N . GLN A 1 89 ? -0.500 6.262 6.025 1.00 94.50 89 GLN A N 1
ATOM 680 C CA . GLN A 1 89 ? 0.341 7.426 5.730 1.00 94.50 89 GLN A CA 1
ATOM 681 C C . GLN A 1 89 ? -0.064 8.147 4.427 1.00 94.50 89 GLN A C 1
ATOM 683 O O . GLN A 1 89 ? -0.240 7.514 3.381 1.00 94.50 89 GLN A O 1
ATOM 688 N N . ARG A 1 90 ? -0.178 9.483 4.475 1.00 90.88 90 ARG A N 1
ATOM 689 C CA . ARG A 1 90 ? -0.378 10.349 3.302 1.00 90.88 90 ARG A CA 1
ATOM 690 C C . ARG A 1 90 ? 0.392 11.673 3.487 1.00 90.88 90 ARG A C 1
ATOM 692 O O . ARG A 1 90 ? 0.101 12.361 4.460 1.00 90.88 90 ARG A O 1
ATOM 699 N N . PRO A 1 91 ? 1.316 12.050 2.580 1.00 89.75 91 PRO A N 1
ATOM 700 C CA . PRO A 1 91 ? 1.868 11.229 1.492 1.00 89.75 91 PRO A CA 1
ATOM 701 C C . PRO A 1 91 ? 2.597 9.985 2.032 1.00 89.75 91 PRO A C 1
ATOM 703 O O . PRO A 1 91 ? 3.019 9.965 3.186 1.00 89.75 91 PRO A O 1
ATOM 706 N N . SER A 1 92 ? 2.697 8.921 1.227 1.00 93.19 92 SER A N 1
ATOM 707 C CA . SER A 1 92 ? 3.305 7.656 1.661 1.00 93.19 92 S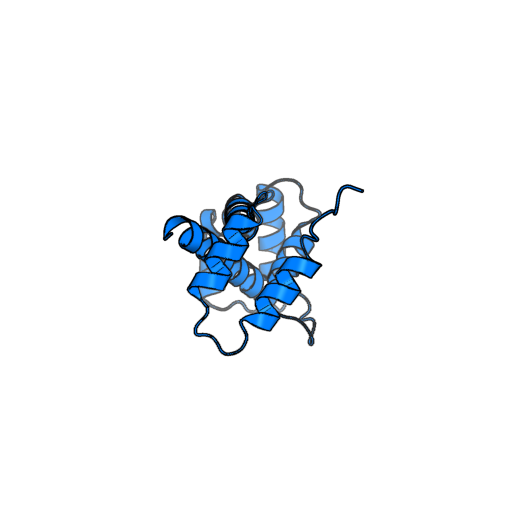ER A CA 1
ATOM 708 C C . SER A 1 92 ? 4.716 7.512 1.105 1.00 93.19 92 SER A C 1
ATOM 710 O O . SER A 1 92 ? 4.891 7.251 -0.083 1.00 93.19 92 SER A O 1
ATOM 712 N N . VAL A 1 93 ? 5.713 7.582 1.987 1.00 94.44 93 VAL A N 1
ATOM 713 C CA . VAL A 1 93 ? 7.136 7.519 1.609 1.00 94.44 93 VAL A CA 1
ATOM 714 C C . VAL A 1 93 ? 7.472 6.195 0.919 1.00 94.44 93 VAL A C 1
ATOM 716 O O . VAL A 1 93 ? 8.161 6.176 -0.096 1.00 94.44 93 VAL A O 1
ATOM 719 N N . ILE A 1 94 ? 6.944 5.077 1.430 1.00 94.75 94 ILE A N 1
ATOM 720 C CA . ILE A 1 94 ? 7.165 3.744 0.845 1.00 94.75 94 ILE A CA 1
ATOM 721 C C . ILE A 1 94 ? 6.604 3.675 -0.580 1.00 94.75 94 ILE A C 1
ATOM 723 O O . ILE A 1 94 ? 7.242 3.102 -1.467 1.00 94.75 94 ILE A O 1
ATOM 727 N N . ARG A 1 95 ? 5.427 4.269 -0.816 1.00 92.94 95 ARG A N 1
ATOM 728 C CA . ARG A 1 95 ? 4.845 4.318 -2.160 1.00 92.94 95 ARG A CA 1
ATOM 729 C C . ARG A 1 95 ? 5.674 5.190 -3.081 1.00 92.94 95 ARG A C 1
ATOM 731 O O . ARG A 1 95 ? 6.043 4.704 -4.140 1.00 92.94 95 ARG A O 1
ATOM 738 N N . ASP A 1 96 ? 6.027 6.397 -2.653 1.00 93.19 96 ASP A N 1
ATOM 739 C CA . ASP A 1 96 ? 6.807 7.338 -3.461 1.00 93.19 96 ASP A CA 1
ATOM 740 C C . ASP A 1 96 ? 8.161 6.734 -3.867 1.00 93.19 96 ASP A C 1
ATOM 742 O O . ASP A 1 96 ? 8.587 6.843 -5.020 1.00 93.19 96 ASP A O 1
ATOM 746 N N . MET A 1 97 ? 8.817 6.020 -2.945 1.00 92.69 97 MET A N 1
ATOM 747 C CA . MET A 1 97 ? 10.057 5.287 -3.213 1.00 92.69 97 MET A CA 1
ATOM 748 C C . MET A 1 97 ? 9.865 4.157 -4.228 1.00 92.69 97 MET A C 1
ATOM 750 O O . MET A 1 97 ? 10.694 4.001 -5.126 1.00 92.69 97 MET A O 1
ATOM 754 N N . GLY A 1 98 ? 8.807 3.357 -4.086 1.00 92.19 98 GLY A N 1
ATOM 755 C CA . GLY A 1 98 ? 8.517 2.260 -5.008 1.00 92.19 98 GLY A CA 1
ATOM 756 C C . GLY A 1 98 ? 8.051 2.740 -6.383 1.00 92.19 98 GLY A C 1
ATOM 757 O O . GLY A 1 98 ? 8.473 2.177 -7.387 1.00 92.19 98 GLY A O 1
ATOM 758 N N . ASP A 1 99 ? 7.244 3.802 -6.441 1.00 90.00 99 ASP A N 1
ATOM 759 C CA . ASP A 1 99 ? 6.795 4.448 -7.678 1.00 90.00 99 ASP A CA 1
ATOM 760 C C . ASP A 1 99 ? 7.999 5.022 -8.432 1.00 90.00 99 ASP A C 1
ATOM 762 O O . ASP A 1 99 ? 8.167 4.750 -9.617 1.00 90.00 99 ASP A O 1
ATOM 766 N N . SER A 1 100 ? 8.905 5.712 -7.733 1.00 89.31 100 SER A N 1
ATOM 767 C CA . SER A 1 100 ? 10.142 6.238 -8.329 1.00 89.31 100 SER A CA 1
ATOM 768 C C . SER A 1 100 ? 11.087 5.134 -8.817 1.00 89.31 100 SER A C 1
ATOM 770 O O . SER A 1 100 ? 11.811 5.331 -9.789 1.00 89.31 100 SER A O 1
ATOM 772 N N . ALA A 1 101 ? 11.105 3.976 -8.146 1.00 89.56 101 ALA A N 1
ATOM 773 C CA . ALA A 1 101 ? 11.921 2.831 -8.548 1.00 89.56 101 ALA A CA 1
ATOM 774 C C . ALA A 1 101 ? 11.331 2.070 -9.748 1.00 89.56 101 ALA A C 1
ATOM 776 O O . ALA A 1 101 ? 12.085 1.584 -10.587 1.00 89.56 101 ALA A O 1
ATOM 777 N N . ALA A 1 102 ? 10.001 1.967 -9.831 1.00 86.81 102 ALA A N 1
ATOM 778 C CA . ALA A 1 102 ? 9.297 1.287 -10.918 1.00 86.81 102 ALA A CA 1
ATOM 779 C C . ALA A 1 102 ? 9.131 2.163 -12.171 1.00 86.81 102 ALA A C 1
ATOM 781 O O . ALA A 1 102 ? 9.072 1.643 -13.283 1.00 86.81 102 ALA A O 1
ATOM 782 N N . HIS A 1 103 ? 9.060 3.482 -11.993 1.00 84.62 103 HIS A N 1
ATOM 783 C CA . HIS A 1 103 ? 8.809 4.459 -13.050 1.00 84.62 103 HIS A CA 1
ATOM 784 C C . HIS A 1 103 ? 9.872 5.567 -13.014 1.00 84.62 103 HIS A C 1
ATOM 786 O O . HIS A 1 103 ? 9.580 6.706 -12.635 1.00 84.62 103 HIS A O 1
ATOM 792 N N . PRO A 1 104 ? 11.130 5.251 -13.371 1.00 79.94 104 PRO A N 1
ATOM 793 C CA . PRO A 1 104 ? 12.176 6.260 -13.477 1.00 79.94 104 PRO A CA 1
ATOM 794 C C . PRO A 1 104 ? 11.750 7.376 -14.443 1.00 79.94 104 PRO A C 1
ATOM 796 O O . PRO A 1 104 ? 11.370 7.113 -15.580 1.00 79.94 104 PRO A O 1
ATOM 799 N N . LYS A 1 105 ? 11.827 8.633 -13.982 1.00 74.56 105 LYS A N 1
ATOM 800 C CA . LYS A 1 105 ? 11.338 9.818 -14.720 1.00 74.56 105 LYS A CA 1
ATOM 801 C C . LYS A 1 105 ? 12.047 10.055 -16.055 1.00 74.56 105 LYS A C 1
ATOM 803 O O . LYS A 1 105 ? 11.468 10.656 -16.951 1.00 74.56 105 LYS A O 1
ATOM 808 N N . HIS A 1 106 ? 13.292 9.599 -16.175 1.00 76.12 106 HIS A N 1
ATOM 809 C CA . HIS A 1 106 ? 14.107 9.758 -17.373 1.00 76.12 106 HIS A CA 1
ATOM 810 C C . HIS A 1 106 ? 14.823 8.441 -17.663 1.00 76.12 106 HIS A C 1
ATOM 812 O O . HIS A 1 106 ? 15.769 8.072 -16.968 1.00 76.12 106 HIS A O 1
ATOM 818 N N . VAL A 1 107 ? 14.358 7.727 -18.684 1.00 79.94 107 VAL A N 1
ATOM 819 C CA . VAL A 1 107 ? 15.062 6.581 -19.264 1.00 79.94 107 VAL A CA 1
ATOM 820 C C . VAL A 1 107 ? 15.401 6.964 -20.690 1.00 79.94 107 VAL A C 1
ATOM 822 O O . VAL A 1 107 ? 14.506 7.325 -21.448 1.00 79.94 107 VAL A O 1
ATOM 825 N N . SER A 1 108 ? 16.684 6.940 -21.044 1.00 86.25 108 SER A N 1
ATOM 826 C CA . SER A 1 108 ? 17.094 7.300 -22.399 1.00 86.25 108 SER A CA 1
ATOM 827 C C . SER A 1 108 ? 16.734 6.202 -23.401 1.00 86.25 108 SER A C 1
ATOM 829 O O . SER A 1 108 ? 16.673 5.014 -23.058 1.00 86.25 108 SER A O 1
ATOM 831 N N . ARG A 1 109 ? 16.575 6.588 -24.669 1.00 85.50 109 ARG A N 1
ATOM 832 C CA . ARG A 1 109 ? 16.405 5.663 -25.795 1.00 85.50 109 ARG A CA 1
ATOM 833 C C . ARG A 1 109 ? 17.489 4.585 -25.825 1.00 85.50 109 ARG A C 1
ATOM 835 O O . ARG A 1 109 ? 17.216 3.409 -26.052 1.00 85.50 109 ARG A O 1
ATOM 842 N N . GLU A 1 110 ? 18.732 4.972 -25.556 1.00 87.25 110 GLU A N 1
ATOM 843 C CA . GLU A 1 110 ? 19.906 4.098 -25.522 1.00 87.25 110 GLU A CA 1
ATOM 844 C C . GLU A 1 110 ? 19.800 3.055 -24.408 1.00 87.25 110 GLU A C 1
ATOM 846 O O . GLU A 1 110 ? 20.197 1.903 -24.599 1.00 87.25 110 GLU A O 1
ATOM 851 N N . ALA A 1 111 ? 19.237 3.425 -23.254 1.00 86.06 111 ALA A N 1
ATOM 852 C CA . ALA A 1 111 ? 19.001 2.488 -22.165 1.00 86.06 111 ALA A CA 1
ATOM 853 C C . ALA A 1 111 ? 17.988 1.408 -22.577 1.00 86.06 111 ALA A C 1
ATOM 855 O O . ALA A 1 111 ? 18.225 0.226 -22.305 1.00 86.06 111 ALA A O 1
ATOM 856 N N . PHE A 1 112 ? 16.922 1.780 -23.297 1.00 87.38 112 PHE A N 1
ATOM 857 C CA . PHE A 1 112 ? 15.977 0.818 -23.868 1.00 87.38 112 PHE A CA 1
ATOM 858 C C . PHE A 1 112 ? 16.632 -0.070 -24.926 1.00 87.38 112 PHE A C 1
ATOM 860 O O . PHE A 1 112 ? 16.565 -1.292 -24.797 1.00 87.38 112 PHE A O 1
ATOM 867 N N . LYS A 1 113 ? 17.355 0.506 -25.897 1.00 87.38 113 LYS A N 1
ATOM 868 C CA . LYS A 1 113 ? 18.108 -0.263 -26.907 1.00 87.38 113 LYS A CA 1
ATOM 869 C C . LYS A 1 113 ? 19.024 -1.298 -26.252 1.00 87.38 113 LYS A C 1
ATOM 871 O O . LYS A 1 113 ? 18.981 -2.471 -26.601 1.00 87.38 113 LYS A O 1
ATOM 876 N N . LYS A 1 114 ? 19.773 -0.904 -25.218 1.00 87.50 114 LYS A N 1
ATOM 877 C CA . LYS A 1 114 ? 20.655 -1.806 -24.463 1.00 87.50 114 LYS A CA 1
ATOM 878 C C . LYS A 1 114 ? 19.899 -2.926 -23.737 1.00 87.50 114 LYS A C 1
ATOM 880 O O . LYS A 1 114 ? 20.458 -4.001 -23.524 1.00 87.50 114 LYS A O 1
ATOM 885 N N . ILE A 1 115 ? 18.665 -2.704 -23.285 1.00 86.75 115 ILE A N 1
ATOM 886 C CA . ILE A 1 115 ? 17.829 -3.767 -22.697 1.00 86.75 115 ILE A CA 1
ATOM 887 C C . ILE A 1 115 ? 17.349 -4.731 -23.782 1.00 86.75 115 ILE A C 1
ATOM 889 O O . ILE A 1 115 ? 17.470 -5.939 -23.583 1.00 86.75 115 ILE A O 1
ATOM 893 N N . ILE A 1 116 ? 16.868 -4.210 -24.913 1.00 87.38 116 ILE A N 1
ATOM 894 C CA . ILE A 1 116 ? 16.388 -5.005 -26.050 1.00 87.38 116 ILE A CA 1
ATOM 895 C C . ILE A 1 116 ? 17.513 -5.897 -26.582 1.00 87.38 116 ILE A C 1
ATOM 897 O O . ILE A 1 116 ? 17.346 -7.112 -26.634 1.00 87.38 116 ILE A O 1
ATOM 901 N N . SER A 1 117 ? 18.702 -5.335 -26.825 1.00 84.94 117 SER A N 1
ATOM 902 C CA . SER A 1 117 ? 19.866 -6.104 -27.284 1.00 84.94 117 SER A CA 1
ATOM 903 C C . SER A 1 117 ? 20.299 -7.186 -26.288 1.00 84.94 117 SER A C 1
ATOM 905 O O . SER A 1 117 ? 20.736 -8.257 -26.693 1.00 84.94 117 SER A O 1
ATOM 907 N N . ARG A 1 118 ? 20.147 -6.954 -24.974 1.00 83.06 118 ARG A N 1
ATOM 908 C CA . ARG A 1 118 ? 20.417 -7.982 -23.948 1.00 83.06 118 ARG A CA 1
ATOM 909 C C . ARG A 1 118 ? 19.411 -9.134 -23.966 1.00 83.06 118 ARG A C 1
ATOM 911 O O . ARG A 1 118 ? 19.747 -10.220 -23.511 1.00 83.06 118 ARG A O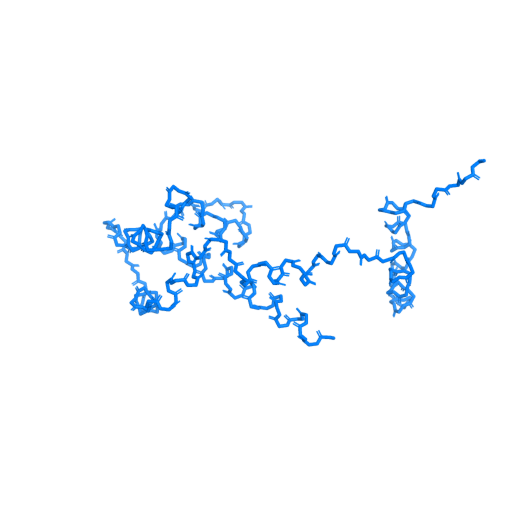 1
ATOM 918 N N . HIS A 1 119 ? 18.209 -8.902 -24.485 1.00 78.50 119 HIS A N 1
ATOM 919 C CA . HIS A 1 119 ? 17.157 -9.907 -24.630 1.00 78.50 119 HIS A CA 1
ATOM 920 C C . HIS A 1 119 ? 16.993 -10.356 -26.089 1.00 78.50 119 HIS A C 1
ATOM 922 O O . HIS A 1 119 ? 15.968 -10.934 -26.432 1.00 78.50 119 HIS A O 1
ATOM 928 N N . ALA A 1 120 ? 18.002 -10.142 -26.943 1.00 65.50 120 ALA A N 1
ATOM 929 C CA . ALA A 1 120 ? 17.948 -10.463 -28.371 1.00 65.50 120 ALA A CA 1
ATOM 930 C C . ALA A 1 120 ? 17.755 -11.951 -28.696 1.00 65.50 120 ALA A C 1
ATOM 932 O O . ALA A 1 120 ? 17.362 -12.289 -29.805 1.00 65.50 120 ALA A O 1
ATOM 933 N N . VAL A 1 121 ? 17.969 -12.838 -27.722 1.00 63.03 121 VAL A N 1
ATOM 934 C CA . VAL A 1 121 ? 17.705 -14.282 -27.845 1.00 63.03 121 VAL A CA 1
ATOM 935 C C . VAL A 1 121 ? 16.226 -14.630 -27.584 1.00 63.03 121 VAL A C 1
ATOM 937 O O . VAL A 1 121 ? 15.810 -15.769 -27.774 1.00 63.03 121 VAL A O 1
ATOM 940 N N . ALA A 1 122 ? 15.405 -13.675 -27.133 1.00 63.44 122 ALA A N 1
ATOM 941 C CA . ALA A 1 122 ? 13.971 -13.879 -26.957 1.00 63.44 122 ALA A CA 1
ATOM 942 C C . ALA A 1 122 ? 13.249 -13.800 -28.312 1.00 63.44 122 ALA A C 1
ATOM 944 O O . ALA A 1 122 ? 13.516 -12.902 -29.107 1.00 63.44 122 ALA A O 1
ATOM 945 N N . ALA A 1 123 ? 12.275 -14.686 -28.540 1.00 62.47 123 ALA A N 1
ATOM 946 C CA . ALA A 1 123 ? 11.535 -14.853 -29.801 1.00 62.47 123 ALA A CA 1
ATOM 947 C C . ALA A 1 123 ? 10.777 -13.608 -30.330 1.00 62.47 123 ALA A C 1
ATOM 949 O O . ALA A 1 123 ? 10.137 -13.686 -31.370 1.00 62.47 123 ALA A O 1
ATOM 950 N N . ASN A 1 124 ? 10.844 -12.464 -29.640 1.00 74.00 124 ASN A N 1
ATOM 951 C CA . ASN A 1 124 ? 10.055 -11.259 -29.915 1.00 74.00 124 ASN A CA 1
ATOM 952 C C . ASN A 1 124 ? 10.915 -9.986 -30.058 1.00 74.00 124 ASN A C 1
ATOM 954 O O . ASN A 1 124 ? 10.443 -8.889 -29.760 1.00 74.00 124 ASN A O 1
ATOM 958 N N . HIS A 1 125 ? 12.179 -10.109 -30.475 1.00 80.19 125 HIS A N 1
ATOM 959 C CA . HIS A 1 125 ? 13.105 -8.975 -30.595 1.00 80.19 125 HIS A CA 1
ATOM 960 C C . HIS A 1 125 ? 12.572 -7.844 -31.499 1.00 80.19 125 HIS A C 1
ATOM 962 O O . HIS A 1 125 ? 12.591 -6.681 -31.095 1.00 80.19 125 HIS A O 1
ATOM 968 N N . ASP A 1 126 ? 12.001 -8.178 -32.660 1.00 83.56 126 ASP A N 1
ATOM 969 C CA . ASP A 1 126 ? 11.406 -7.194 -33.582 1.00 83.56 126 ASP A CA 1
ATOM 970 C C . ASP A 1 126 ? 10.204 -6.472 -32.957 1.00 83.56 126 ASP A C 1
ATOM 972 O O . ASP A 1 126 ? 10.040 -5.260 -33.105 1.00 83.56 126 ASP A O 1
ATOM 976 N N . GLY A 1 127 ? 9.405 -7.198 -32.170 1.00 85.62 127 GLY A N 1
ATOM 977 C CA . GLY A 1 127 ? 8.294 -6.625 -31.413 1.00 85.62 127 GLY A CA 1
ATOM 978 C C . GLY A 1 127 ? 8.759 -5.615 -30.360 1.00 85.62 127 GLY A C 1
ATOM 979 O O . GLY A 1 127 ? 8.140 -4.566 -30.196 1.00 85.62 127 GLY A O 1
ATOM 980 N N . LEU A 1 128 ? 9.878 -5.881 -29.679 1.00 86.94 128 LEU A N 1
ATOM 981 C CA . LEU A 1 128 ? 10.452 -4.944 -28.708 1.00 86.94 128 LEU A CA 1
ATOM 982 C C . LEU A 1 128 ? 10.972 -3.662 -29.375 1.00 86.94 128 LEU A C 1
ATOM 984 O O . LEU A 1 128 ? 10.815 -2.578 -28.813 1.00 86.94 128 LEU A O 1
ATOM 988 N N . HIS A 1 129 ? 11.544 -3.766 -30.578 1.00 86.69 129 HIS A N 1
ATOM 989 C CA . HIS A 1 129 ? 11.935 -2.601 -31.372 1.00 86.69 129 HIS A CA 1
ATOM 990 C C . HIS A 1 129 ? 10.726 -1.778 -31.829 1.00 86.69 129 HIS A C 1
ATOM 992 O O . HIS A 1 129 ? 10.740 -0.559 -31.677 1.00 86.69 129 HIS A O 1
ATOM 998 N N . ALA A 1 130 ? 9.661 -2.426 -32.307 1.00 87.38 130 ALA A N 1
ATOM 999 C CA . ALA A 1 130 ? 8.427 -1.739 -32.685 1.00 87.38 130 ALA A CA 1
ATOM 1000 C C . ALA A 1 130 ? 7.791 -0.984 -31.500 1.00 87.38 130 ALA A C 1
ATOM 1002 O O . ALA A 1 130 ? 7.338 0.147 -31.660 1.00 87.38 130 ALA A O 1
ATOM 1003 N N . ILE A 1 131 ? 7.813 -1.567 -30.293 1.00 88.50 131 ILE A N 1
ATOM 1004 C CA . ILE A 1 131 ? 7.356 -0.890 -29.067 1.00 88.50 131 ILE A CA 1
ATOM 1005 C C . ILE A 1 131 ? 8.218 0.344 -28.765 1.00 88.50 131 ILE A C 1
ATOM 1007 O O . ILE A 1 131 ? 7.667 1.384 -28.411 1.00 88.50 131 ILE A O 1
ATOM 1011 N N . LEU A 1 132 ? 9.546 0.255 -28.911 1.00 88.06 132 LEU A N 1
ATOM 1012 C CA . LEU A 1 132 ? 10.447 1.390 -28.683 1.00 88.06 132 LEU A CA 1
ATOM 1013 C C . LEU A 1 132 ? 10.191 2.545 -29.664 1.00 88.06 132 LEU A C 1
ATOM 1015 O O . LEU A 1 132 ? 10.175 3.700 -29.247 1.00 88.06 132 LEU A O 1
ATOM 1019 N N . GLU A 1 133 ? 9.971 2.251 -30.946 1.00 89.19 133 GLU A N 1
ATOM 1020 C CA . GLU A 1 133 ? 9.621 3.272 -31.944 1.00 89.19 133 GLU A CA 1
ATOM 1021 C C . GLU A 1 133 ? 8.253 3.919 -31.664 1.00 89.19 133 GLU A C 1
ATOM 1023 O O . GLU A 1 133 ? 8.076 5.108 -31.911 1.00 89.19 133 GLU A O 1
ATOM 1028 N N . LEU A 1 134 ? 7.297 3.172 -31.099 1.00 88.38 134 LEU A N 1
ATOM 1029 C CA . LEU A 1 134 ? 5.983 3.703 -30.725 1.00 88.38 134 LEU A CA 1
ATOM 1030 C C . LEU A 1 134 ? 6.047 4.689 -29.546 1.00 88.38 134 LEU A C 1
ATOM 1032 O O . LEU A 1 134 ? 5.372 5.715 -29.572 1.00 88.38 134 LEU A O 1
ATOM 1036 N N . VAL A 1 135 ? 6.796 4.361 -28.486 1.00 85.50 135 VAL A N 1
ATOM 1037 C CA . VAL A 1 135 ? 6.821 5.165 -27.243 1.00 85.50 135 VAL A CA 1
ATOM 1038 C C . VAL A 1 135 ? 7.818 6.323 -27.279 1.00 85.50 135 VAL A C 1
ATOM 1040 O O . VAL A 1 135 ? 7.734 7.223 -26.447 1.00 85.50 135 VAL A O 1
ATOM 1043 N N . ASP A 1 136 ? 8.764 6.282 -28.213 1.00 80.75 136 ASP A N 1
ATOM 1044 C CA . ASP A 1 136 ? 9.828 7.267 -28.383 1.00 80.75 136 ASP A CA 1
ATOM 1045 C C . ASP A 1 136 ? 10.197 7.332 -29.879 1.00 80.75 136 ASP A C 1
ATOM 1047 O O . ASP A 1 136 ? 11.171 6.717 -30.310 1.00 80.75 136 ASP A O 1
ATOM 1051 N N . PRO A 1 137 ? 9.384 7.969 -30.735 1.00 76.88 137 PRO A N 1
ATOM 1052 C CA . PRO A 1 137 ? 9.659 8.016 -32.167 1.00 76.88 137 PRO A CA 1
ATOM 1053 C C . PRO A 1 137 ? 10.909 8.857 -32.444 1.00 76.88 137 PRO A C 1
ATOM 1055 O O . PRO A 1 137 ? 11.084 9.931 -31.869 1.00 76.88 137 PRO A O 1
ATOM 1058 N N . VAL A 1 138 ? 11.774 8.406 -33.360 1.00 77.06 138 VAL A N 1
ATOM 1059 C CA . VAL A 1 138 ? 12.866 9.258 -33.855 1.00 77.06 138 VAL A CA 1
ATOM 1060 C C . VAL A 1 138 ? 12.237 10.433 -34.600 1.00 77.06 138 VAL A C 1
ATOM 1062 O O . VAL A 1 138 ? 11.720 10.266 -35.704 1.00 77.06 138 VAL A O 1
ATOM 1065 N N . THR A 1 139 ? 12.273 11.627 -34.012 1.00 64.94 139 THR A N 1
ATOM 1066 C CA . THR A 1 139 ? 11.944 12.856 -34.729 1.00 64.94 139 THR A CA 1
ATOM 1067 C C . THR A 1 139 ? 12.963 13.030 -35.845 1.00 64.94 139 THR A C 1
ATOM 1069 O O . THR A 1 139 ? 14.125 13.357 -35.610 1.00 64.94 139 THR A O 1
ATOM 1072 N N . GLN A 1 140 ? 12.539 12.765 -37.078 1.00 47.72 140 GLN A N 1
ATOM 1073 C CA . GLN A 1 140 ? 13.303 13.164 -38.248 1.00 47.72 140 GLN A CA 1
ATOM 1074 C C . GLN A 1 140 ? 13.242 14.689 -38.306 1.00 47.72 140 GLN A C 1
ATOM 1076 O O . GLN A 1 140 ? 12.197 15.260 -38.613 1.00 47.72 140 GLN A O 1
ATOM 1081 N N . SER A 1 141 ? 14.340 15.349 -37.941 1.00 45.41 141 SER A N 1
ATOM 1082 C CA . SER A 1 141 ? 14.540 16.758 -38.263 1.00 45.41 141 SER A CA 1
ATOM 1083 C C . SER A 1 141 ? 14.575 16.874 -39.786 1.00 45.41 141 SER A C 1
ATOM 1085 O O . SER A 1 141 ? 15.558 16.470 -40.407 1.00 45.41 141 SER A O 1
ATOM 1087 N N . THR A 1 142 ? 13.469 17.332 -40.370 1.00 41.47 142 THR A N 1
ATOM 1088 C CA . THR A 1 142 ? 13.399 17.842 -41.748 1.00 41.47 142 THR A CA 1
ATOM 1089 C C . THR A 1 142 ? 14.242 19.091 -41.904 1.00 41.47 142 THR A C 1
ATOM 1091 O O . THR A 1 142 ? 14.182 19.928 -40.971 1.00 41.47 142 THR A O 1
#